Protein AF-A0A3B0TJ87-F1 (afdb_monomer)

Organism: NCBI:txid652676

Sequence (93 aa):
MKKLQFSIITIVLFLFNACETQTQKKEVQKIETPAEELINKIEIHDLEILEIENCEYIFYKKSPNTNRGFGFMAHKGNCKNPIHYYSRSRKDH

Structure (mmCIF, N/CA/C/O backbone):
data_AF-A0A3B0TJ87-F1
#
_entry.id   AF-A0A3B0TJ87-F1
#
loop_
_atom_site.group_PDB
_atom_site.id
_atom_site.type_symbol
_atom_site.label_atom_id
_atom_site.label_alt_id
_atom_site.label_comp_id
_atom_site.label_asym_id
_atom_site.label_entity_id
_atom_site.label_seq_id
_atom_site.pdbx_PDB_ins_code
_atom_site.Cartn_x
_atom_site.Cartn_y
_atom_site.Cartn_z
_atom_site.occupancy
_atom_site.B_iso_or_equiv
_atom_site.auth_seq_id
_atom_site.auth_comp_id
_atom_site.auth_asym_id
_atom_site.auth_atom_id
_atom_site.pdbx_PDB_model_num
ATOM 1 N N . MET A 1 1 ? 8.477 63.294 35.613 1.00 58.28 1 MET A N 1
ATOM 2 C CA . MET A 1 1 ? 9.306 62.622 34.581 1.00 58.28 1 MET A CA 1
ATOM 3 C C . MET A 1 1 ? 9.793 61.232 34.998 1.00 58.28 1 MET A C 1
ATOM 5 O O . MET A 1 1 ? 9.560 60.296 34.250 1.00 58.28 1 MET A O 1
ATOM 9 N N . LYS A 1 2 ? 10.373 61.042 36.196 1.00 59.19 2 LYS A N 1
ATOM 10 C CA . LYS A 1 2 ? 10.881 59.726 36.658 1.00 59.19 2 LYS A CA 1
ATOM 11 C C . LYS A 1 2 ? 9.821 58.604 36.726 1.00 59.19 2 LYS A C 1
ATOM 13 O O . LYS A 1 2 ? 10.123 57.464 36.402 1.00 59.19 2 LYS A O 1
ATOM 18 N N . LYS A 1 3 ? 8.565 58.936 37.067 1.00 60.41 3 LYS A N 1
ATOM 19 C CA . LYS A 1 3 ? 7.438 57.978 37.125 1.00 60.41 3 LYS A CA 1
ATOM 20 C C . LYS A 1 3 ? 7.003 57.452 35.745 1.00 60.41 3 LYS A C 1
ATOM 22 O O . LYS A 1 3 ? 6.647 56.288 35.628 1.00 60.41 3 LYS A O 1
ATOM 27 N N . LEU A 1 4 ? 7.087 58.288 34.703 1.00 62.91 4 LEU A N 1
ATOM 28 C CA . LEU A 1 4 ? 6.746 57.900 33.327 1.00 62.91 4 LEU A CA 1
ATOM 29 C C . LEU A 1 4 ? 7.813 56.965 32.739 1.00 62.91 4 LEU A C 1
ATOM 31 O O . LEU A 1 4 ? 7.481 55.995 32.071 1.00 62.91 4 LEU A O 1
ATOM 35 N N . GLN A 1 5 ? 9.088 57.206 33.059 1.00 66.94 5 GLN A N 1
ATOM 36 C CA . GLN A 1 5 ? 10.183 56.335 32.624 1.00 66.94 5 GLN A CA 1
ATOM 37 C C . GLN A 1 5 ? 10.145 54.961 33.301 1.00 66.94 5 GLN A C 1
ATOM 39 O O . GLN A 1 5 ? 10.337 53.951 32.631 1.00 66.94 5 GLN A O 1
ATOM 44 N N . PHE A 1 6 ? 9.803 54.904 34.592 1.00 70.88 6 PHE A N 1
ATOM 45 C CA . PHE A 1 6 ? 9.627 53.631 35.297 1.00 70.88 6 PHE A CA 1
ATOM 46 C C . PHE A 1 6 ? 8.502 52.772 34.702 1.00 70.88 6 PHE A C 1
ATOM 48 O O . PHE A 1 6 ? 8.659 51.557 34.596 1.00 70.88 6 PHE A O 1
ATOM 55 N N . SER A 1 7 ? 7.405 53.402 34.266 1.00 73.62 7 SER A N 1
ATOM 56 C CA . SER A 1 7 ? 6.268 52.710 33.646 1.00 73.62 7 SER A CA 1
ATOM 57 C C . SER A 1 7 ? 6.607 52.115 32.275 1.00 73.62 7 SER A C 1
ATOM 59 O O . SER A 1 7 ? 6.117 51.044 31.932 1.00 73.62 7 SER A O 1
ATOM 61 N N . ILE A 1 8 ? 7.451 52.787 31.487 1.00 78.19 8 ILE A N 1
ATOM 62 C CA . ILE A 1 8 ? 7.871 52.292 30.167 1.00 78.19 8 ILE A CA 1
ATOM 63 C C . ILE A 1 8 ? 8.781 51.069 30.325 1.00 78.19 8 ILE A C 1
ATOM 65 O O . ILE A 1 8 ? 8.609 50.078 29.622 1.00 78.19 8 ILE A O 1
ATOM 69 N N . ILE A 1 9 ? 9.697 51.100 31.298 1.00 79.88 9 ILE A N 1
ATOM 70 C CA . ILE A 1 9 ? 10.618 49.986 31.571 1.00 79.88 9 ILE A CA 1
ATOM 71 C C . ILE A 1 9 ? 9.855 48.722 31.994 1.00 79.88 9 ILE A C 1
ATOM 73 O O . ILE A 1 9 ? 10.201 47.624 31.564 1.00 79.88 9 ILE A O 1
ATOM 77 N N . THR A 1 10 ? 8.787 48.863 32.784 1.00 77.25 10 THR A N 1
ATOM 78 C CA . THR A 1 10 ? 7.971 47.716 33.215 1.00 77.25 10 THR A CA 1
ATOM 79 C C . THR A 1 10 ? 7.190 47.097 32.057 1.00 77.25 10 THR A C 1
ATOM 81 O O . THR A 1 10 ? 7.175 45.877 31.929 1.00 77.25 10 THR A O 1
ATOM 84 N N . ILE A 1 11 ? 6.604 47.908 31.172 1.00 80.06 11 ILE A N 1
ATOM 85 C CA . ILE A 1 11 ? 5.863 47.411 29.998 1.00 80.06 11 ILE A CA 1
ATOM 86 C C . ILE A 1 11 ? 6.793 46.664 29.034 1.00 80.0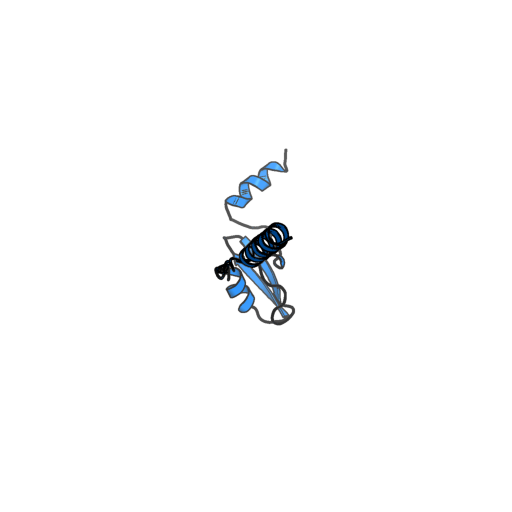6 11 ILE A C 1
ATOM 88 O O . ILE A 1 11 ? 6.441 45.595 28.539 1.00 80.06 11 ILE A O 1
ATOM 92 N N . VAL A 1 12 ? 8.003 47.184 28.811 1.00 78.38 12 VAL A N 1
ATOM 93 C CA . VAL A 1 12 ? 9.001 46.541 27.945 1.00 78.38 12 VAL A CA 1
ATOM 94 C C . VAL A 1 12 ? 9.423 45.177 28.503 1.00 78.38 12 VAL A C 1
ATOM 96 O O . VAL A 1 12 ? 9.507 44.219 27.741 1.00 78.38 12 VAL A O 1
ATOM 99 N N . LEU A 1 13 ? 9.600 45.040 29.822 1.00 74.50 13 LEU A N 1
ATOM 100 C CA . LEU A 1 13 ? 9.946 43.756 30.449 1.00 74.50 13 LEU A CA 1
ATOM 101 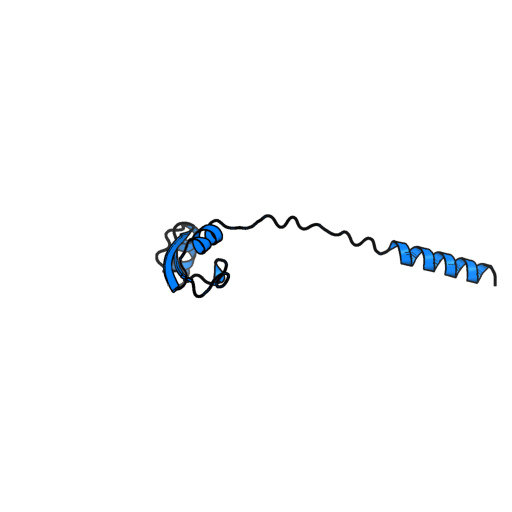C C . LEU A 1 13 ? 8.855 42.679 30.293 1.00 74.50 13 LEU A C 1
ATOM 103 O O . LEU A 1 13 ? 9.176 41.498 30.159 1.00 74.50 13 LEU A O 1
ATOM 107 N N . PHE A 1 14 ? 7.575 43.064 30.291 1.00 70.00 14 PHE A N 1
ATOM 108 C CA . PHE A 1 14 ? 6.468 42.119 30.100 1.00 70.00 14 PHE A CA 1
ATOM 109 C C . PHE A 1 14 ? 6.349 41.623 28.650 1.00 70.00 14 PHE A C 1
ATOM 111 O O . PHE A 1 14 ? 5.973 40.473 28.438 1.00 70.00 14 PHE A O 1
ATOM 118 N N . LEU A 1 15 ? 6.730 42.435 27.656 1.00 71.38 15 LEU A N 1
ATOM 119 C CA . LEU A 1 15 ? 6.697 42.034 26.243 1.00 71.38 15 LEU A CA 1
ATOM 120 C C . LEU A 1 15 ? 7.752 40.970 25.892 1.00 71.38 15 LEU A C 1
ATOM 122 O O . LEU A 1 15 ? 7.512 40.154 25.007 1.00 71.38 15 LEU A O 1
ATOM 126 N N . PHE A 1 16 ? 8.886 40.925 26.602 1.00 66.25 16 PHE A N 1
ATOM 127 C CA . PHE A 1 16 ? 9.934 39.923 26.357 1.00 66.25 16 PHE A CA 1
ATOM 128 C C . PHE A 1 16 ? 9.614 38.525 26.913 1.00 66.25 16 PHE A C 1
ATOM 130 O O . PHE A 1 16 ? 10.137 37.544 26.396 1.00 66.25 16 PHE A O 1
ATOM 137 N N . ASN A 1 17 ? 8.738 38.406 27.918 1.00 65.19 17 ASN A N 1
ATOM 138 C CA . ASN A 1 17 ? 8.386 37.115 28.531 1.00 65.19 17 ASN A CA 1
ATOM 139 C C . ASN A 1 17 ? 7.177 36.421 27.872 1.00 65.19 17 ASN A C 1
ATOM 141 O O . ASN A 1 17 ? 6.830 35.307 28.246 1.00 65.19 17 ASN A O 1
ATOM 145 N N . ALA A 1 18 ? 6.528 37.051 26.888 1.00 64.31 18 ALA A N 1
ATOM 146 C CA . ALA A 1 18 ? 5.326 36.513 26.241 1.00 64.31 18 ALA A CA 1
ATOM 147 C C . ALA A 1 18 ? 5.609 35.519 25.093 1.00 64.31 18 ALA A C 1
ATOM 149 O O . ALA A 1 18 ? 4.680 35.112 24.398 1.00 64.31 18 ALA A O 1
ATOM 150 N N . CYS A 1 19 ? 6.8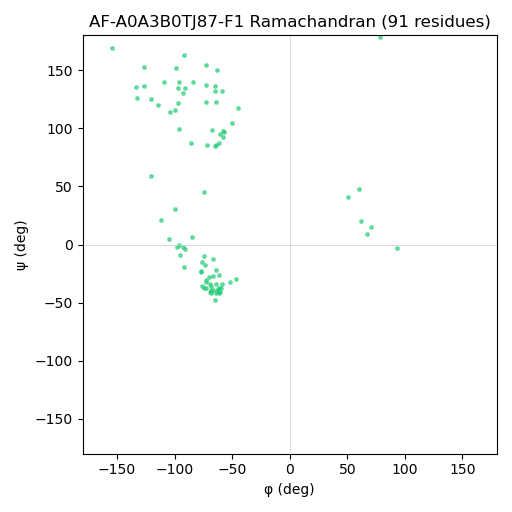68 35.129 24.870 1.00 66.12 19 CYS A N 1
ATOM 151 C CA . CYS A 1 19 ? 7.250 34.229 23.781 1.00 66.12 19 CYS A CA 1
ATOM 152 C C . CYS A 1 19 ? 7.927 32.953 24.300 1.00 66.12 19 CYS A C 1
ATOM 154 O O . CYS A 1 19 ? 9.054 32.635 23.930 1.00 66.12 19 CYS A O 1
ATOM 156 N N . GLU A 1 20 ? 7.233 32.183 25.134 1.00 63.97 20 GLU A N 1
ATOM 157 C CA . GLU A 1 20 ? 7.522 30.752 25.242 1.00 63.97 20 GLU A CA 1
ATOM 158 C C . GLU A 1 20 ? 6.722 30.039 24.156 1.00 63.97 20 GLU A C 1
ATOM 160 O O . GLU A 1 20 ? 5.581 29.617 24.343 1.00 63.97 20 GLU A O 1
ATOM 165 N N . THR A 1 21 ? 7.318 29.939 22.966 1.00 59.16 21 THR A N 1
ATOM 166 C CA . THR A 1 21 ? 6.802 29.016 21.957 1.00 59.16 21 THR A CA 1
ATOM 167 C C . THR A 1 21 ? 7.051 27.618 22.497 1.00 59.16 21 THR A C 1
ATOM 169 O O . THR A 1 21 ? 8.165 27.103 22.419 1.00 59.16 21 THR A O 1
ATOM 172 N N . GLN A 1 22 ? 6.019 27.018 23.087 1.00 58.12 22 GLN A N 1
ATOM 173 C CA . GLN A 1 22 ? 6.012 25.608 23.423 1.00 58.12 22 GLN A CA 1
ATOM 174 C C . GLN A 1 22 ? 6.166 24.851 22.104 1.00 58.12 22 GLN A C 1
ATOM 176 O O . GLN A 1 22 ? 5.200 24.638 21.370 1.00 58.12 22 GLN A O 1
ATOM 181 N N . THR A 1 23 ? 7.402 24.486 21.768 1.00 54.97 23 THR A N 1
ATOM 182 C CA . THR A 1 23 ? 7.702 23.536 20.706 1.00 54.97 23 THR A CA 1
ATOM 183 C C . THR A 1 23 ? 7.110 22.220 21.177 1.00 54.97 23 THR A C 1
ATOM 185 O O . THR A 1 23 ? 7.771 21.406 21.818 1.00 54.97 23 THR A O 1
ATOM 188 N N . GLN A 1 24 ? 5.815 22.025 20.923 1.00 55.88 24 GLN A N 1
ATOM 189 C CA . GLN A 1 24 ? 5.221 20.709 20.963 1.00 55.88 24 GLN A CA 1
ATOM 190 C C . GLN A 1 24 ? 6.016 19.913 19.942 1.00 55.88 24 GLN A C 1
ATOM 192 O O . GLN A 1 24 ? 5.805 20.025 18.733 1.00 55.88 24 GLN A O 1
ATOM 197 N N . LYS A 1 25 ? 6.999 19.154 20.431 1.00 53.06 25 LYS A N 1
ATOM 198 C CA . LYS A 1 25 ? 7.578 18.050 19.694 1.00 53.06 25 LYS A CA 1
ATOM 199 C C . LYS A 1 25 ? 6.395 17.118 19.495 1.00 53.06 25 LYS A C 1
ATOM 201 O O . LYS A 1 25 ? 6.100 16.303 20.359 1.00 53.06 25 LYS A O 1
ATOM 206 N N . LYS A 1 26 ? 5.642 17.343 18.412 1.00 53.06 26 LYS A N 1
ATOM 207 C CA . LYS A 1 26 ? 4.692 16.383 17.876 1.00 53.06 26 LYS A CA 1
ATOM 208 C C . LYS A 1 26 ? 5.532 15.126 17.786 1.00 53.06 26 LYS A C 1
ATOM 210 O O . LYS A 1 26 ? 6.431 15.055 16.948 1.00 53.06 26 LYS A O 1
ATOM 215 N N . GLU A 1 27 ? 5.326 14.189 18.704 1.00 49.69 27 GLU A N 1
ATOM 216 C CA . GLU A 1 27 ? 5.664 12.816 18.411 1.00 49.69 27 GLU A CA 1
ATOM 217 C C . GLU A 1 27 ? 4.854 12.524 17.161 1.00 49.69 27 GLU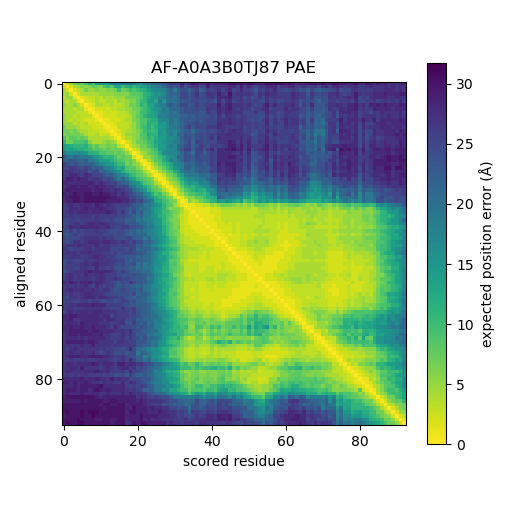 A C 1
ATOM 219 O O . GLU A 1 27 ? 3.643 12.313 17.197 1.00 49.69 27 GLU A O 1
ATOM 224 N N . VAL A 1 28 ? 5.519 12.646 16.017 1.00 53.88 28 VAL A N 1
ATOM 225 C CA . VAL A 1 28 ? 5.089 11.996 14.804 1.00 53.88 28 VAL A CA 1
ATOM 226 C C . VAL A 1 28 ? 5.221 10.531 15.179 1.00 53.88 28 VAL A C 1
ATOM 228 O O . VAL A 1 28 ? 6.279 9.933 14.995 1.00 53.88 28 VAL A O 1
ATOM 231 N N . GLN A 1 29 ? 4.184 9.975 15.816 1.00 51.03 29 GLN A N 1
ATOM 232 C CA . GLN A 1 29 ? 3.965 8.543 15.769 1.00 51.03 29 GLN A CA 1
ATOM 233 C C . GLN A 1 29 ? 4.173 8.207 14.302 1.00 51.03 29 GLN A C 1
ATOM 235 O O . GLN A 1 29 ? 3.522 8.800 13.438 1.00 51.03 29 GLN A O 1
ATOM 240 N N . LYS A 1 30 ? 5.176 7.376 14.016 1.00 52.84 30 LYS A N 1
ATOM 241 C CA . LYS A 1 30 ? 5.340 6.795 12.695 1.00 52.84 30 LYS A CA 1
ATOM 242 C C . LYS A 1 30 ? 4.039 6.051 12.429 1.00 52.84 30 LYS A C 1
ATOM 244 O O . LYS A 1 30 ? 3.881 4.898 12.804 1.00 52.84 30 LYS A O 1
ATOM 249 N N . ILE A 1 31 ? 3.099 6.730 11.787 1.00 52.59 31 ILE A N 1
ATOM 250 C CA . ILE A 1 31 ? 1.973 6.138 11.080 1.00 52.59 31 ILE A CA 1
ATOM 251 C C . ILE A 1 31 ? 2.565 5.557 9.782 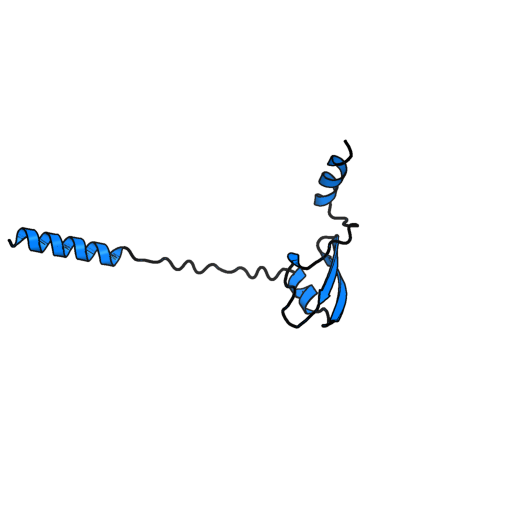1.00 52.59 31 ILE A C 1
ATOM 253 O O . ILE A 1 31 ? 2.054 5.788 8.693 1.00 52.59 31 ILE A O 1
ATOM 257 N N . GLU A 1 32 ? 3.705 4.862 9.871 1.00 54.47 32 GLU A N 1
ATOM 258 C CA . GLU A 1 32 ? 4.182 4.006 8.793 1.00 54.47 32 GLU A CA 1
ATOM 259 C C . GLU A 1 32 ? 3.225 2.822 8.833 1.00 54.47 32 GLU A C 1
ATOM 261 O O . GLU A 1 32 ? 3.365 1.874 9.600 1.00 54.47 32 GLU A O 1
ATOM 266 N N . THR A 1 33 ? 2.108 3.004 8.137 1.00 65.62 33 THR A N 1
ATOM 267 C CA . THR A 1 33 ? 1.028 2.025 8.090 1.00 65.62 33 THR A CA 1
ATOM 268 C C . THR A 1 33 ? 1.554 0.744 7.442 1.00 65.62 33 THR A C 1
ATOM 270 O O . THR A 1 33 ? 2.402 0.828 6.552 1.00 65.62 33 THR A O 1
ATOM 273 N N . PRO A 1 34 ? 1.027 -0.442 7.799 1.00 74.81 34 PRO A N 1
ATOM 274 C CA . PRO A 1 34 ? 1.324 -1.695 7.092 1.00 74.81 34 PRO A CA 1
ATOM 275 C C . PRO A 1 34 ? 1.228 -1.565 5.559 1.00 74.81 34 PRO A C 1
ATOM 277 O O . PRO A 1 34 ? 1.953 -2.216 4.812 1.00 74.81 34 PRO A O 1
ATOM 280 N N . ALA A 1 35 ? 0.371 -0.659 5.082 1.00 77.31 35 ALA A N 1
ATOM 281 C CA . ALA A 1 35 ? 0.246 -0.290 3.681 1.00 77.31 35 ALA A CA 1
ATOM 282 C C . ALA A 1 35 ? 1.526 0.311 3.072 1.00 77.31 35 ALA A C 1
ATOM 284 O O . ALA A 1 35 ? 1.872 -0.028 1.943 1.00 77.31 35 ALA A O 1
ATOM 285 N N . GLU A 1 36 ? 2.248 1.181 3.784 1.00 81.12 36 GLU A N 1
ATOM 286 C CA . GLU A 1 36 ? 3.502 1.756 3.281 1.00 81.12 36 GLU A CA 1
ATOM 287 C C . GLU A 1 36 ? 4.598 0.697 3.146 1.00 81.12 36 GLU A C 1
ATOM 289 O O . GLU A 1 36 ? 5.319 0.691 2.147 1.00 81.12 36 GLU A O 1
ATOM 294 N N . GLU A 1 37 ? 4.695 -0.239 4.093 1.00 83.62 37 GLU A N 1
ATOM 295 C CA . 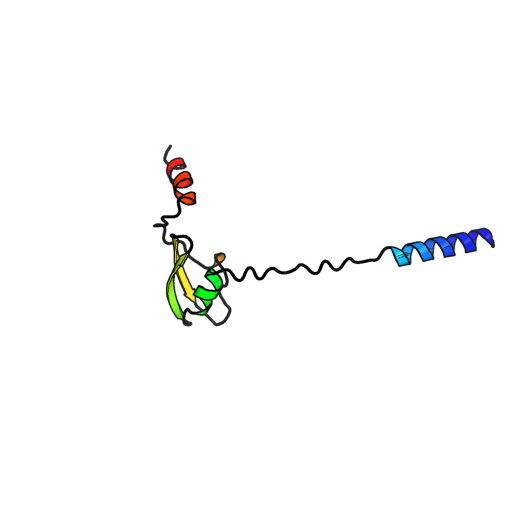GLU A 1 37 ? 5.625 -1.368 3.985 1.00 83.62 37 GLU A CA 1
ATOM 296 C C . GLU A 1 37 ? 5.326 -2.237 2.758 1.00 83.62 37 GLU A C 1
ATOM 298 O O . GLU A 1 37 ? 6.249 -2.647 2.052 1.00 83.62 37 GLU A O 1
ATOM 303 N N . LEU A 1 38 ? 4.045 -2.490 2.477 1.00 83.81 38 LEU A N 1
ATOM 304 C CA . LEU A 1 38 ? 3.612 -3.239 1.298 1.00 83.81 38 LEU A CA 1
ATOM 305 C C . LEU A 1 38 ? 3.945 -2.490 -0.001 1.00 83.81 38 LEU A C 1
ATOM 307 O O . LEU A 1 38 ? 4.570 -3.065 -0.888 1.00 83.81 38 LEU A O 1
ATOM 311 N N . ILE A 1 39 ? 3.627 -1.195 -0.093 1.00 85.62 39 ILE A N 1
ATOM 312 C CA . ILE A 1 39 ? 3.940 -0.359 -1.268 1.00 85.62 39 ILE A CA 1
ATOM 313 C C . ILE A 1 39 ? 5.450 -0.297 -1.539 1.00 85.62 39 ILE A C 1
ATOM 315 O O . ILE A 1 39 ? 5.906 -0.267 -2.690 1.00 85.62 39 ILE A O 1
ATOM 319 N N . ASN A 1 40 ? 6.260 -0.259 -0.480 1.00 85.06 40 ASN A N 1
ATOM 320 C CA . ASN A 1 40 ? 7.707 -0.163 -0.615 1.00 85.06 40 ASN A CA 1
ATOM 321 C C . ASN A 1 40 ? 8.325 -1.422 -1.240 1.00 85.06 40 ASN A C 1
ATOM 323 O O . ASN A 1 40 ? 9.338 -1.284 -1.926 1.00 85.06 40 ASN A O 1
ATOM 327 N N . LYS A 1 41 ? 7.689 -2.593 -1.090 1.00 87.06 41 LYS A N 1
ATOM 328 C CA . LYS A 1 41 ? 8.130 -3.869 -1.685 1.00 87.06 41 LYS A CA 1
ATOM 329 C C . LYS A 1 41 ? 7.814 -4.008 -3.175 1.00 87.06 41 LYS A C 1
ATOM 331 O O . LYS A 1 41 ? 8.498 -4.766 -3.846 1.00 87.06 41 LYS A O 1
ATOM 336 N N . ILE A 1 42 ? 6.818 -3.281 -3.684 1.00 87.75 42 ILE A N 1
ATOM 337 C CA . ILE A 1 42 ? 6.429 -3.336 -5.101 1.00 87.75 42 ILE A CA 1
ATOM 338 C C . ILE A 1 42 ? 7.573 -2.798 -5.967 1.00 87.75 42 ILE A C 1
ATOM 340 O O . ILE A 1 42 ? 8.167 -1.761 -5.639 1.00 87.75 42 ILE A O 1
ATOM 344 N N . GLU A 1 43 ? 7.877 -3.472 -7.072 1.00 90.75 43 GLU A N 1
ATOM 345 C CA . GLU A 1 43 ? 8.888 -3.021 -8.024 1.00 90.75 43 GLU A CA 1
ATOM 346 C C . GLU A 1 43 ? 8.406 -1.812 -8.840 1.00 90.75 43 GLU A C 1
ATOM 348 O O . GLU A 1 43 ? 7.218 -1.537 -8.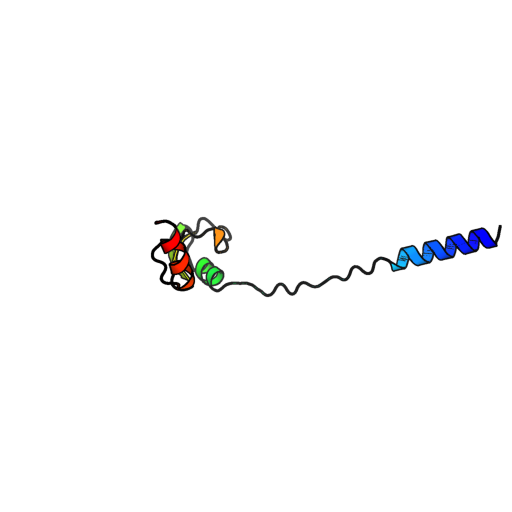991 1.00 90.75 43 GLU A O 1
ATOM 353 N N . ILE A 1 44 ? 9.344 -1.007 -9.332 1.00 90.94 44 ILE A N 1
ATOM 354 C CA . ILE A 1 44 ? 8.997 0.175 -10.129 1.00 90.94 44 ILE A CA 1
ATOM 355 C C . ILE A 1 44 ? 8.524 -0.292 -11.510 1.00 90.94 44 ILE A C 1
ATOM 357 O O . ILE A 1 44 ? 9.186 -1.108 -12.137 1.00 90.94 44 ILE A O 1
ATOM 361 N N . HIS A 1 45 ? 7.452 0.316 -12.011 1.00 89.88 45 HIS A N 1
ATOM 362 C CA . HIS A 1 45 ? 6.708 -0.044 -13.222 1.00 89.88 45 HIS A CA 1
ATOM 363 C C . HIS A 1 45 ? 5.905 -1.339 -13.108 1.00 89.88 45 HIS A C 1
ATOM 365 O O . HIS A 1 45 ? 5.423 -1.834 -14.125 1.00 89.88 45 HIS A O 1
ATOM 371 N N . ASP A 1 46 ? 5.703 -1.832 -11.888 1.00 91.50 46 ASP A N 1
ATOM 372 C CA . ASP A 1 46 ? 4.857 -2.988 -11.637 1.00 91.50 46 ASP A CA 1
ATOM 373 C C . ASP A 1 46 ? 3.452 -2.589 -11.164 1.00 91.50 46 ASP A C 1
ATOM 375 O O . ASP A 1 46 ? 3.245 -1.517 -10.569 1.00 91.50 46 ASP A O 1
ATOM 379 N N . LEU A 1 47 ? 2.485 -3.454 -11.471 1.00 90.00 47 LEU A N 1
ATOM 380 C CA . LEU A 1 47 ? 1.098 -3.362 -11.036 1.00 90.00 47 LEU A CA 1
ATOM 381 C C . LEU A 1 47 ? 0.793 -4.537 -10.118 1.00 90.00 47 LEU A C 1
ATOM 383 O O . LEU A 1 47 ? 0.819 -5.687 -10.538 1.00 90.00 47 LEU A O 1
ATOM 387 N N . GLU A 1 48 ? 0.411 -4.221 -8.888 1.00 91.38 48 GLU A N 1
ATOM 388 C CA . GLU A 1 48 ? 0.185 -5.215 -7.847 1.00 91.38 48 GLU A CA 1
ATOM 389 C C . GLU A 1 48 ? -1.198 -5.072 -7.221 1.00 91.38 48 GLU A C 1
ATOM 391 O O . GLU A 1 48 ? -1.785 -3.981 -7.174 1.00 91.38 48 GLU A O 1
ATOM 396 N N . ILE A 1 49 ? -1.710 -6.199 -6.722 1.00 91.00 49 ILE A N 1
ATOM 397 C CA . ILE A 1 49 ? -2.938 -6.243 -5.930 1.00 91.00 49 ILE A CA 1
ATOM 398 C C . ILE A 1 49 ? -2.553 -6.417 -4.463 1.00 91.00 49 ILE A C 1
ATOM 400 O O . ILE A 1 49 ? -2.036 -7.453 -4.057 1.00 91.00 49 ILE A O 1
ATOM 404 N N . LEU A 1 50 ? -2.841 -5.397 -3.660 1.00 89.56 50 LEU A N 1
ATOM 405 C CA . LEU A 1 50 ? -2.611 -5.403 -2.221 1.00 89.56 50 LEU A CA 1
ATOM 406 C C . LEU A 1 50 ? -3.897 -5.763 -1.481 1.00 89.56 50 LEU A C 1
ATOM 408 O O . LEU A 1 50 ? -4.952 -5.197 -1.767 1.00 89.56 50 LEU A O 1
ATOM 412 N N . GLU A 1 51 ? -3.800 -6.646 -0.491 1.00 88.44 51 GLU A N 1
ATOM 413 C CA . GLU A 1 51 ? -4.883 -6.896 0.460 1.00 88.44 51 GLU A CA 1
ATOM 414 C C . GLU A 1 51 ? -4.610 -6.141 1.763 1.00 88.44 51 GLU A C 1
ATOM 416 O O . GLU A 1 51 ? -3.626 -6.402 2.456 1.00 88.44 51 GLU A O 1
ATOM 421 N N . ILE A 1 52 ? -5.474 -5.179 2.089 1.00 86.19 52 ILE A N 1
ATOM 422 C CA . ILE A 1 52 ? -5.392 -4.391 3.322 1.00 86.19 52 ILE A CA 1
ATOM 423 C C . ILE A 1 52 ? -6.782 -4.369 3.950 1.00 86.19 52 ILE A C 1
ATOM 425 O O . ILE A 1 52 ? -7.757 -4.041 3.279 1.00 86.19 52 ILE A O 1
ATOM 429 N N . GLU A 1 53 ? -6.881 -4.762 5.222 1.00 86.00 53 GLU A N 1
ATOM 430 C CA . GLU A 1 53 ? -8.155 -4.847 5.956 1.00 86.00 53 GLU A CA 1
ATOM 431 C C . GLU A 1 53 ? -9.245 -5.635 5.199 1.00 86.00 53 GLU A C 1
ATOM 433 O O . GLU A 1 53 ? -10.411 -5.248 5.172 1.00 86.00 53 GLU A O 1
ATOM 438 N N . ASN A 1 54 ? -8.867 -6.746 4.559 1.00 86.38 54 ASN A N 1
ATOM 439 C CA . ASN A 1 54 ? -9.750 -7.608 3.763 1.00 86.38 54 ASN A CA 1
ATOM 440 C C . ASN A 1 54 ? -10.387 -6.899 2.544 1.00 86.38 54 ASN A C 1
ATOM 442 O O . ASN A 1 54 ? -11.417 -7.347 2.020 1.00 86.38 54 ASN A O 1
ATOM 446 N N . CYS A 1 55 ? -9.803 -5.785 2.096 1.00 87.50 55 CYS A N 1
ATOM 447 C CA . CYS A 1 55 ? -10.106 -5.126 0.834 1.00 87.50 55 CYS A CA 1
ATOM 448 C C . CYS A 1 55 ? -8.942 -5.309 -0.148 1.00 87.50 55 CYS A C 1
ATOM 450 O O . CYS A 1 55 ? -7.778 -5.185 0.230 1.00 87.50 55 CYS A O 1
ATOM 452 N N . GLU A 1 56 ? -9.259 -5.542 -1.422 1.00 90.12 56 GLU A N 1
ATOM 453 C CA . GLU A 1 56 ? -8.262 -5.560 -2.493 1.00 90.12 56 GLU A CA 1
ATOM 454 C C . GLU A 1 56 ? -8.101 -4.171 -3.117 1.00 90.12 56 GLU A C 1
ATOM 456 O O . GLU A 1 56 ? -9.079 -3.498 -3.476 1.00 90.12 56 GLU A O 1
ATOM 461 N N . TYR A 1 57 ? -6.848 -3.782 -3.309 1.00 89.38 57 TYR A N 1
ATOM 462 C CA . TYR A 1 57 ? -6.440 -2.517 -3.895 1.00 89.38 57 TYR A CA 1
ATOM 463 C C . TYR A 1 57 ? -5.492 -2.755 -5.059 1.00 89.38 57 TYR A C 1
ATOM 465 O O . TYR A 1 57 ? -4.565 -3.547 -4.949 1.00 89.38 57 TYR A O 1
ATOM 473 N N . ILE A 1 58 ? -5.694 -2.035 -6.156 1.00 90.94 58 ILE A N 1
ATOM 474 C CA . ILE A 1 58 ? -4.767 -2.014 -7.285 1.00 90.94 58 ILE A CA 1
ATOM 475 C C . ILE A 1 58 ? -3.804 -0.851 -7.078 1.00 90.94 58 ILE A C 1
ATOM 477 O O . ILE A 1 58 ? -4.234 0.282 -6.826 1.00 90.94 58 ILE A O 1
ATOM 481 N N . PHE A 1 59 ? -2.512 -1.126 -7.213 1.00 90.50 59 PHE A N 1
ATOM 482 C CA . PHE A 1 59 ? -1.467 -0.124 -7.094 1.00 90.50 59 PHE A CA 1
ATOM 483 C C . PHE A 1 59 ? -0.453 -0.247 -8.229 1.00 90.50 59 PHE A C 1
ATOM 485 O O . PHE A 1 59 ? 0.000 -1.340 -8.546 1.00 90.50 59 PHE A O 1
ATOM 492 N N . TYR A 1 60 ? -0.072 0.891 -8.811 1.00 89.38 60 TYR A N 1
ATOM 493 C CA . TYR A 1 60 ? 0.986 0.979 -9.816 1.00 89.38 60 TYR A CA 1
ATOM 494 C C . TYR A 1 60 ? 2.100 1.911 -9.338 1.00 89.38 60 TYR A C 1
ATOM 496 O O . TYR A 1 60 ? 1.858 3.085 -9.014 1.00 89.38 60 TYR A O 1
ATOM 504 N N . LYS A 1 61 ? 3.340 1.413 -9.325 1.00 88.44 61 LYS A N 1
ATOM 505 C CA . LYS A 1 61 ? 4.496 2.172 -8.834 1.00 88.44 61 LYS A CA 1
ATOM 506 C C . LYS A 1 61 ? 5.238 2.848 -9.978 1.00 88.44 61 LYS A C 1
ATOM 508 O O . LYS A 1 61 ? 6.062 2.241 -10.645 1.00 88.44 61 LYS A O 1
ATOM 513 N N . LYS A 1 62 ? 5.001 4.142 -10.193 1.00 86.56 62 LYS A N 1
ATOM 514 C CA . LYS A 1 62 ? 5.623 4.867 -11.314 1.00 86.56 62 LYS A CA 1
ATOM 515 C C . LYS A 1 62 ? 7.110 5.183 -11.107 1.00 86.56 62 LYS A C 1
ATOM 517 O O . LYS A 1 62 ? 7.871 5.180 -12.067 1.00 86.56 62 LYS A O 1
ATOM 522 N N . SER A 1 63 ? 7.537 5.525 -9.892 1.00 84.62 63 SER A N 1
ATOM 523 C CA . SER A 1 63 ? 8.932 5.893 -9.611 1.00 84.62 63 SER A CA 1
ATOM 524 C C . SER A 1 63 ? 9.300 5.630 -8.144 1.00 84.62 63 SER A C 1
ATOM 526 O O . SER A 1 63 ? 8.409 5.404 -7.319 1.00 84.62 63 SER A O 1
ATOM 528 N N . PRO A 1 64 ? 10.592 5.705 -7.767 1.00 75.44 64 PRO A N 1
ATOM 529 C CA . PRO A 1 64 ? 10.974 5.689 -6.362 1.00 75.44 64 PRO A CA 1
ATOM 530 C C . PRO A 1 64 ? 10.305 6.870 -5.651 1.00 75.44 64 PRO A C 1
ATOM 532 O O . PRO A 1 64 ? 10.359 7.998 -6.142 1.00 75.44 64 PRO A O 1
ATOM 535 N N . ASN A 1 65 ? 9.683 6.613 -4.500 1.00 72.69 65 ASN A N 1
ATOM 536 C CA . ASN A 1 65 ? 9.056 7.613 -3.627 1.00 72.69 65 ASN A CA 1
ATOM 537 C C . ASN A 1 65 ? 7.811 8.344 -4.164 1.00 72.69 65 ASN A C 1
ATOM 539 O O . ASN A 1 65 ? 7.349 9.270 -3.499 1.00 72.69 65 ASN A O 1
ATOM 543 N N . THR A 1 66 ? 7.239 7.943 -5.301 1.00 71.25 66 THR A N 1
ATOM 544 C CA . THR A 1 66 ? 5.926 8.450 -5.740 1.00 71.25 66 THR A CA 1
ATOM 545 C C . THR A 1 66 ? 4.790 7.559 -5.245 1.00 71.25 66 THR A C 1
ATOM 547 O O . THR A 1 66 ? 5.018 6.424 -4.834 1.00 71.25 66 THR A O 1
ATOM 550 N N . ASN A 1 67 ? 3.564 8.090 -5.265 1.00 70.38 67 ASN A N 1
ATOM 551 C CA . ASN A 1 67 ? 2.339 7.355 -4.949 1.00 70.38 67 ASN A CA 1
ATOM 552 C C . ASN A 1 67 ? 2.303 6.761 -3.521 1.00 70.38 67 ASN A C 1
ATOM 554 O O . ASN A 1 67 ? 1.998 5.590 -3.335 1.00 70.38 67 ASN A O 1
ATOM 558 N N . ARG A 1 68 ? 2.642 7.550 -2.492 1.00 71.56 68 ARG A N 1
ATOM 559 C CA . ARG A 1 68 ? 2.689 7.074 -1.095 1.00 71.56 68 ARG A CA 1
ATOM 560 C C . ARG A 1 68 ? 1.328 7.109 -0.400 1.00 71.56 68 ARG A C 1
ATOM 562 O O . ARG A 1 68 ? 0.606 8.098 -0.494 1.00 71.56 68 ARG A O 1
ATOM 569 N N . GLY A 1 69 ? 1.043 6.076 0.389 1.00 69.81 69 GLY A N 1
ATOM 570 C CA . GLY A 1 69 ? -0.164 5.981 1.209 1.00 69.81 69 GLY A CA 1
ATOM 571 C C . GLY A 1 69 ? -1.424 5.589 0.429 1.00 69.81 69 GLY A C 1
ATOM 572 O O . GLY A 1 69 ? -1.415 5.414 -0.789 1.00 69.81 69 GLY A O 1
ATOM 573 N N . PHE A 1 70 ? -2.535 5.458 1.154 1.00 68.38 70 PHE A N 1
ATOM 574 C CA . PHE A 1 70 ? -3.803 4.924 0.638 1.00 68.38 70 PHE A CA 1
ATOM 575 C C . PHE A 1 70 ? -4.427 5.734 -0.508 1.00 68.38 70 PHE A C 1
ATOM 577 O O . PHE A 1 70 ? -5.150 5.177 -1.327 1.00 68.38 70 PHE A O 1
ATOM 584 N N . GLY A 1 71 ? -4.145 7.039 -0.598 1.00 70.31 71 GLY A N 1
ATOM 585 C CA . GLY A 1 71 ? -4.752 7.932 -1.595 1.00 70.31 71 GLY A CA 1
ATOM 586 C C . GLY A 1 71 ? -4.359 7.643 -3.049 1.00 70.31 71 GLY A C 1
ATOM 587 O O . GLY A 1 71 ? -4.993 8.164 -3.961 1.00 70.31 71 GLY A O 1
ATOM 588 N N . PHE A 1 72 ? -3.339 6.812 -3.272 1.00 78.38 72 PHE A N 1
ATOM 589 C CA . PHE A 1 72 ? -2.881 6.420 -4.608 1.00 78.38 72 PHE A CA 1
ATOM 590 C C . PHE A 1 72 ? -3.291 4.998 -4.998 1.00 78.38 72 PHE A C 1
ATOM 592 O O . PHE A 1 72 ? -2.892 4.504 -6.050 1.00 78.38 72 PHE A O 1
ATOM 599 N N . MET A 1 73 ? -4.081 4.337 -4.154 1.00 86.75 73 MET A N 1
ATOM 600 C CA . MET A 1 73 ? -4.605 3.003 -4.400 1.00 86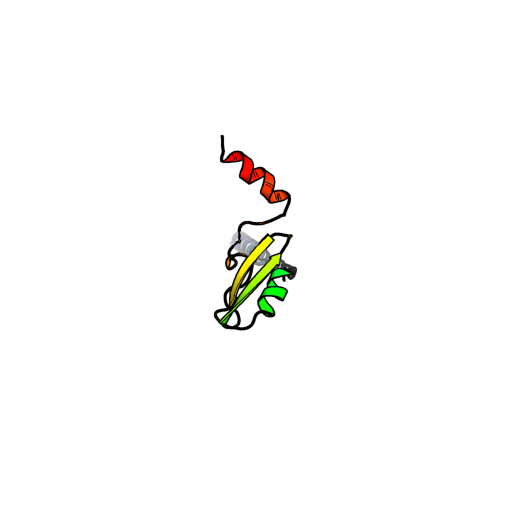.75 73 MET A CA 1
ATOM 601 C C . MET A 1 73 ? -6.018 3.082 -4.975 1.00 86.75 73 MET A C 1
ATOM 603 O O . MET A 1 73 ? -6.846 3.866 -4.510 1.00 86.75 73 MET A O 1
ATOM 607 N N . ALA A 1 74 ? -6.325 2.227 -5.948 1.00 88.75 74 ALA A N 1
ATOM 608 C CA . ALA A 1 74 ? -7.684 2.072 -6.455 1.00 88.75 74 ALA A CA 1
ATOM 609 C C . ALA A 1 74 ? -8.359 0.869 -5.787 1.00 88.75 74 ALA A C 1
ATOM 611 O O . ALA A 1 74 ? -7.879 -0.257 -5.882 1.00 88.75 74 ALA A O 1
ATOM 612 N N . HIS A 1 75 ? -9.490 1.095 -5.123 1.00 88.06 75 HIS A N 1
ATOM 613 C CA . HIS A 1 75 ? -10.243 0.031 -4.464 1.00 88.06 75 HIS A CA 1
ATOM 614 C C . HIS A 1 75 ? -10.962 -0.859 -5.495 1.00 88.06 75 HIS A C 1
ATOM 616 O O . HIS A 1 75 ? -11.792 -0.373 -6.264 1.00 88.06 75 HIS A O 1
ATOM 622 N N . LYS A 1 76 ? -10.699 -2.172 -5.488 1.00 87.06 76 LYS A N 1
ATOM 623 C CA . LYS A 1 76 ? -11.182 -3.119 -6.515 1.00 87.06 76 LYS A CA 1
ATOM 624 C C . LYS A 1 76 ? -12.666 -3.501 -6.376 1.00 87.06 76 LYS A C 1
ATOM 626 O O . LYS A 1 76 ? -13.270 -4.005 -7.317 1.00 87.06 76 LYS A O 1
ATOM 631 N N . GLY A 1 77 ? -13.292 -3.217 -5.230 1.00 75.75 77 GLY A N 1
ATOM 632 C CA . GLY A 1 77 ? -14.756 -3.285 -5.057 1.00 75.75 77 GLY A CA 1
ATOM 633 C C . GLY A 1 77 ? -15.321 -4.609 -4.519 1.00 75.75 77 GLY A C 1
ATOM 634 O O . GLY A 1 77 ? -16.519 -4.687 -4.235 1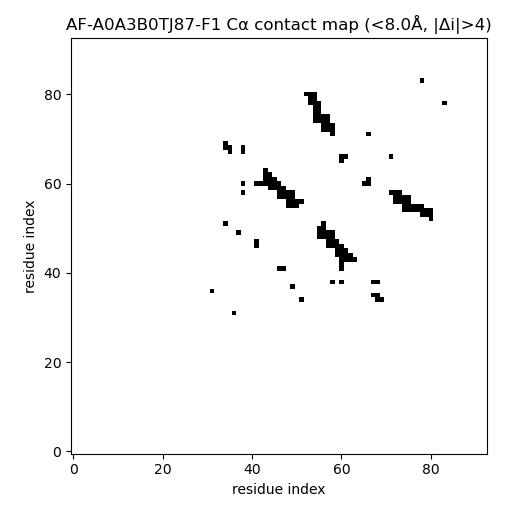.00 75.75 77 GLY A O 1
ATOM 635 N N . ASN A 1 78 ? -14.478 -5.620 -4.303 1.00 74.56 78 ASN A N 1
ATOM 636 C CA . ASN A 1 78 ? -14.816 -6.897 -3.656 1.00 74.56 78 ASN A CA 1
ATOM 637 C C . ASN A 1 78 ? -14.391 -6.939 -2.178 1.00 74.56 78 ASN A C 1
ATOM 639 O O . ASN A 1 78 ? -14.062 -8.003 -1.654 1.00 74.56 78 ASN A O 1
ATOM 643 N N . CYS A 1 79 ? -14.387 -5.783 -1.513 1.00 85.88 79 CYS A N 1
ATOM 644 C CA . CYS A 1 79 ? -13.957 -5.725 -0.129 1.00 85.88 79 CYS A CA 1
ATOM 645 C C . CYS A 1 79 ? -14.888 -6.507 0.795 1.00 85.88 79 CYS A C 1
ATOM 647 O O . CYS A 1 79 ? -16.110 -6.347 0.751 1.00 85.88 79 CYS A O 1
ATOM 649 N N . LYS A 1 80 ? -14.271 -7.332 1.646 1.00 84.88 80 LYS A N 1
ATOM 650 C CA . LYS A 1 80 ? -14.951 -8.186 2.615 1.00 84.88 80 LYS A CA 1
ATOM 651 C C . LYS A 1 80 ? -15.041 -7.563 4.010 1.00 84.88 80 LYS A C 1
ATOM 653 O O . LYS A 1 80 ? -15.590 -8.193 4.915 1.00 84.88 80 LYS A O 1
ATOM 658 N N . ASN A 1 81 ? -14.502 -6.357 4.192 1.00 81.88 81 ASN A N 1
ATOM 659 C CA . ASN A 1 81 ? -14.495 -5.650 5.466 1.00 81.88 81 ASN A CA 1
ATOM 660 C C . ASN A 1 81 ? -15.930 -5.306 5.912 1.00 81.88 81 ASN A C 1
ATOM 662 O O . ASN A 1 81 ? -16.638 -4.584 5.195 1.00 81.88 81 ASN A O 1
ATOM 666 N N . PRO A 1 82 ? -16.356 -5.764 7.107 1.00 79.75 82 PRO A N 1
ATOM 667 C CA . PRO A 1 82 ? -17.693 -5.538 7.629 1.00 79.75 82 PRO A CA 1
ATOM 668 C C . PRO A 1 82 ? -18.173 -4.087 7.649 1.00 79.75 82 PRO A C 1
ATOM 670 O O . PRO A 1 82 ? -19.361 -3.821 7.450 1.00 79.75 82 PRO A O 1
ATOM 673 N N . ILE A 1 83 ? -17.250 -3.141 7.836 1.00 79.25 83 ILE A N 1
ATOM 674 C CA . ILE A 1 83 ? -17.560 -1.709 7.910 1.00 79.25 83 ILE A CA 1
ATOM 675 C C . ILE A 1 83 ? -18.129 -1.155 6.594 1.00 79.25 83 ILE A C 1
ATOM 677 O O . ILE A 1 83 ? -18.822 -0.138 6.598 1.00 79.25 83 ILE A O 1
ATOM 681 N N . HIS A 1 84 ? -17.877 -1.827 5.465 1.00 69.75 84 HIS A N 1
ATOM 682 C CA . HIS A 1 84 ? -18.317 -1.387 4.142 1.00 69.75 84 HIS A CA 1
ATOM 683 C C . HIS A 1 84 ? -19.645 -2.015 3.682 1.00 69.75 84 HIS A C 1
ATOM 685 O O . HIS A 1 84 ? -20.214 -1.544 2.697 1.00 69.75 84 HIS A O 1
ATOM 691 N N . TYR A 1 85 ? -20.203 -3.016 4.381 1.00 67.44 85 TYR A N 1
ATOM 692 C CA . TYR A 1 85 ? -21.495 -3.607 3.982 1.00 67.44 85 TYR A CA 1
ATOM 693 C C . TYR A 1 85 ? -22.692 -2.687 4.264 1.00 67.44 85 TYR A C 1
ATOM 695 O O . TYR A 1 85 ? -23.650 -2.677 3.493 1.00 67.44 85 TYR A O 1
ATOM 703 N N . TYR A 1 86 ? -22.633 -1.864 5.316 1.00 60.41 86 TYR A N 1
ATOM 704 C CA . TYR A 1 86 ? -23.752 -0.999 5.724 1.00 60.41 86 TYR A CA 1
ATOM 705 C C . TYR A 1 86 ? -23.984 0.221 4.814 1.00 60.41 86 TYR A C 1
ATOM 707 O O . TYR A 1 86 ? -25.049 0.836 4.869 1.00 60.41 86 TYR A O 1
ATOM 715 N N . SER A 1 87 ? -23.008 0.608 3.985 1.00 55.50 87 SER A N 1
ATOM 716 C CA . SER A 1 87 ? -23.145 1.741 3.054 1.00 55.50 87 SER A CA 1
ATOM 717 C C . SER A 1 87 ? -23.647 1.327 1.669 1.00 55.50 87 SER A C 1
ATOM 719 O O . SER A 1 87 ? -24.174 2.169 0.941 1.00 55.50 87 SER A O 1
ATOM 721 N N . ARG A 1 88 ? -23.526 0.041 1.311 1.00 54.16 88 ARG A N 1
ATOM 722 C CA . ARG A 1 88 ? -23.972 -0.492 0.016 1.00 54.16 88 ARG A CA 1
ATOM 723 C C . ARG A 1 88 ? -25.494 -0.658 -0.038 1.00 54.16 88 ARG A C 1
ATOM 725 O O . ARG A 1 88 ? -26.085 -0.334 -1.055 1.00 54.16 88 ARG A O 1
ATOM 732 N N . SER A 1 89 ? -26.129 -1.041 1.072 1.00 52.81 89 SER A N 1
ATOM 733 C CA . SER A 1 89 ? -27.585 -1.257 1.153 1.00 52.81 89 SER A CA 1
ATOM 734 C C . SER A 1 89 ? -28.437 0.019 1.184 1.00 52.81 89 SER A C 1
ATOM 736 O O . SER A 1 89 ? -29.653 -0.064 1.067 1.00 52.81 89 SER A O 1
ATOM 738 N N . ARG A 1 90 ? -27.835 1.207 1.345 1.00 50.19 90 ARG A N 1
ATOM 739 C CA . ARG A 1 90 ? -28.569 2.488 1.407 1.00 50.19 90 ARG A CA 1
ATOM 740 C C . ARG A 1 90 ? -28.725 3.211 0.068 1.00 50.19 90 ARG A C 1
ATOM 742 O O . ARG A 1 90 ? -29.327 4.278 0.050 1.00 50.19 90 ARG A O 1
ATOM 749 N N . LYS A 1 91 ? -28.169 2.682 -1.025 1.00 51.41 91 LYS A N 1
ATOM 750 C CA . LYS A 1 91 ? -28.288 3.289 -2.364 1.00 51.41 91 LYS A CA 1
ATOM 751 C C . LYS A 1 91 ? -29.390 2.676 -3.234 1.00 51.41 91 LYS A C 1
ATOM 753 O O . LYS A 1 91 ? -29.613 3.183 -4.326 1.00 51.41 91 LYS A O 1
ATOM 758 N N . ASP A 1 92 ? -30.087 1.660 -2.726 1.00 50.34 92 ASP A N 1
ATOM 759 C CA . ASP A 1 92 ? -31.101 0.901 -3.470 1.00 50.34 92 ASP A CA 1
ATOM 760 C C . ASP A 1 92 ? -32.539 1.122 -2.940 1.00 50.34 92 ASP A C 1
ATOM 762 O O . ASP A 1 92 ? -33.425 0.296 -3.171 1.00 50.34 92 ASP A O 1
ATOM 766 N N . HIS A 1 93 ? -32.789 2.229 -2.226 1.00 41.72 93 HIS A N 1
ATOM 767 C CA . HIS A 1 93 ? -34.129 2.662 -1.804 1.00 41.72 93 HIS A CA 1
ATOM 768 C C . HIS A 1 93 ? -34.417 4.093 -2.247 1.00 41.72 93 HIS A C 1
ATOM 770 O O . HIS A 1 93 ? -33.587 4.977 -1.935 1.00 41.72 93 HIS A O 1
#

Foldseek 3Di:
DVVVVVVVVVVVVVVVPPDPPPPPPPPPPPPCDPVQVVVQPDDAQDWDWDQDQQWTWIAHHPDPPPQGDDVRTDTPPPRPHPVPPVVVVVVPD

Radius of gyration: 27.44 Å; Cα contacts (8 Å, |Δi|>4): 76; chains: 1; bounding box: 45×71×50 Å

Solvent-accessible surface area (backbone atoms only — not comparable to full-atom values): 6041 Å² total; per-residue (Å²): 113,72,71,62,54,54,53,52,56,54,55,55,57,57,65,70,69,73,72,77,77,77,78,73,76,70,77,73,69,78,77,74,41,76,63,45,63,54,60,67,69,55,55,73,76,37,77,47,79,45,79,56,81,59,24,47,27,42,39,68,31,82,45,92,92,52,74,74,58,74,89,56,45,46,76,68,78,77,52,68,36,73,85,59,57,74,65,63,71,66,74,81,115

pLDDT: mean 73.46, std 13.64, range [41.72, 91.5]

Secondary structure (DSSP, 8-state):
-HHHHHHHHHHHHHHHTS---------------HHHHHHHHSPTT-EEEEEETTEEEEEE--STT-S-SGGGPEE-S----GGGHHHHTTS--

Nearest PDB structures (foldseek):
  6gzx-assembly1_N1  TM=3.557E-01  e=4.480E+00  Thermus thermophilus HB8
  8yt8-assembly1_B  TM=4.588E-01  e=9.475E+00  Mus musculus
  4waf-assembly1_B  TM=3.281E-01  e=9.475E+00  Homo sapiens

Mean predicted aligned error: 15.49 Å